Protein AF-A0A328D1A0-F1 (afdb_monomer)

Radius of gyration: 27.92 Å; Cα contacts (8 Å, |Δi|>4): 24; chains: 1; bounding box: 43×56×82 Å

Structure (mmCIF, N/CA/C/O backbone):
data_AF-A0A328D1A0-F1
#
_entry.id   AF-A0A328D1A0-F1
#
loop_
_atom_site.group_PDB
_atom_site.id
_atom_site.type_symbol
_atom_site.label_atom_id
_atom_site.label_alt_id
_atom_site.label_comp_id
_atom_site.label_asym_id
_atom_site.label_entity_id
_atom_site.label_seq_id
_atom_site.pdbx_PDB_ins_code
_atom_site.Cartn_x
_atom_site.Cartn_y
_atom_site.Cartn_z
_atom_site.occupancy
_atom_site.B_iso_or_equiv
_atom_site.auth_seq_id
_atom_site.auth_comp_id
_atom_site.auth_asym_id
_atom_site.auth_atom_id
_atom_site.pdbx_PDB_model_num
ATOM 1 N N . MET A 1 1 ? 23.869 -44.324 56.457 1.00 42.19 1 MET A N 1
ATOM 2 C CA . MET A 1 1 ? 23.072 -44.548 55.229 1.00 42.19 1 MET A CA 1
ATOM 3 C C . MET A 1 1 ? 22.438 -43.219 54.834 1.00 42.19 1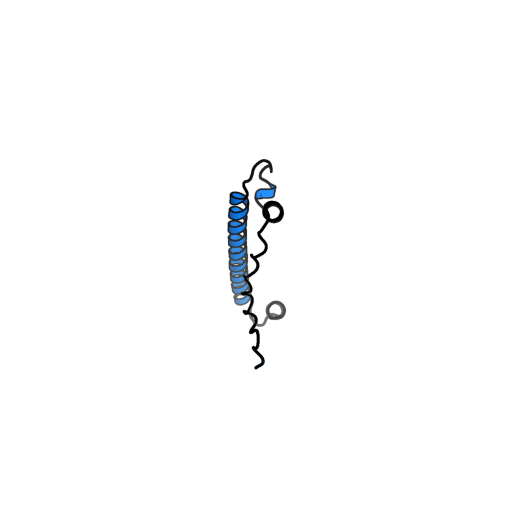 MET A C 1
ATOM 5 O O . MET A 1 1 ? 21.441 -42.829 55.425 1.00 42.19 1 MET A O 1
ATOM 9 N N . SER A 1 2 ? 23.072 -42.469 53.928 1.00 44.44 2 SER A N 1
ATOM 10 C CA . SER A 1 2 ? 22.619 -41.128 53.524 1.00 44.44 2 SER A CA 1
ATOM 11 C C . SER A 1 2 ? 21.607 -41.228 52.384 1.00 44.44 2 SER A C 1
ATOM 13 O O . SER A 1 2 ? 21.966 -41.555 51.256 1.00 44.44 2 SER A O 1
ATOM 15 N N . GLY A 1 3 ? 20.332 -40.973 52.682 1.00 48.62 3 GLY A N 1
ATOM 16 C CA . GLY A 1 3 ? 19.257 -40.931 51.689 1.00 48.62 3 GLY A CA 1
ATOM 17 C C . GLY A 1 3 ? 19.212 -39.582 50.970 1.00 48.62 3 GLY A C 1
ATOM 18 O O . GLY A 1 3 ? 18.789 -38.581 51.543 1.00 48.62 3 GLY A O 1
ATOM 19 N N . SER A 1 4 ? 19.649 -39.570 49.710 1.00 52.59 4 SER A N 1
ATOM 20 C CA . SER A 1 4 ? 19.624 -38.416 48.805 1.00 52.59 4 SER A CA 1
ATOM 21 C C . SER A 1 4 ? 18.185 -38.059 48.409 1.00 52.59 4 SER A C 1
ATOM 23 O O . SER A 1 4 ? 17.509 -38.821 47.714 1.00 52.59 4 SER A O 1
ATOM 25 N N . ARG A 1 5 ? 17.692 -36.897 48.856 1.00 58.28 5 ARG A N 1
ATOM 26 C CA . ARG A 1 5 ? 16.387 -36.357 48.442 1.00 58.28 5 ARG A CA 1
ATOM 27 C C . ARG A 1 5 ? 16.525 -35.735 47.053 1.00 58.28 5 ARG A C 1
ATOM 29 O O . ARG A 1 5 ? 16.876 -34.568 46.909 1.00 58.28 5 ARG A O 1
ATOM 36 N N . ARG A 1 6 ? 16.249 -36.532 46.021 1.00 59.16 6 ARG A N 1
ATOM 37 C CA . ARG A 1 6 ? 16.146 -36.082 44.628 1.00 59.16 6 ARG A CA 1
ATOM 38 C C . ARG A 1 6 ? 14.919 -35.169 44.485 1.00 59.16 6 ARG A C 1
ATOM 40 O O . ARG A 1 6 ? 13.786 -35.643 44.450 1.00 59.16 6 ARG A O 1
ATOM 47 N N . GLY A 1 7 ? 15.151 -33.856 44.446 1.00 55.34 7 GLY A N 1
ATOM 48 C CA . GLY A 1 7 ? 14.126 -32.856 44.147 1.00 55.34 7 GLY A CA 1
ATOM 49 C C . GLY A 1 7 ? 13.505 -33.106 42.771 1.00 55.34 7 GLY A C 1
ATOM 50 O O . GLY A 1 7 ? 14.216 -33.345 41.795 1.00 55.34 7 GLY A O 1
ATOM 51 N N . ARG A 1 8 ? 12.170 -33.100 42.705 1.00 62.62 8 ARG A N 1
ATOM 52 C CA . ARG A 1 8 ? 11.405 -33.231 41.456 1.00 62.62 8 ARG A CA 1
ATOM 53 C C . ARG A 1 8 ? 11.705 -32.018 40.563 1.00 62.62 8 ARG A C 1
ATOM 55 O O . ARG A 1 8 ? 11.663 -30.898 41.075 1.00 62.62 8 ARG A O 1
ATOM 62 N N . PRO A 1 9 ? 11.968 -32.196 39.258 1.00 57.59 9 PRO A N 1
ATOM 63 C CA . PRO A 1 9 ? 12.063 -31.065 38.351 1.00 57.59 9 PRO A CA 1
ATOM 64 C C . PRO A 1 9 ? 10.685 -30.405 38.280 1.00 57.59 9 PRO A C 1
ATOM 66 O O . PRO A 1 9 ? 9.694 -31.036 37.911 1.00 57.59 9 PRO A O 1
ATOM 69 N N . SER A 1 10 ? 10.625 -29.146 38.710 1.00 59.59 10 SER A N 1
ATOM 70 C CA . SER A 1 10 ? 9.441 -28.308 38.579 1.00 59.59 10 SER A CA 1
ATOM 71 C C . SER A 1 10 ? 9.118 -28.182 37.093 1.00 59.59 10 SER A C 1
ATOM 73 O O . SER A 1 10 ? 9.913 -27.636 36.326 1.00 59.59 10 SER A O 1
ATOM 75 N N . SER A 1 11 ? 7.987 -28.756 36.681 1.00 62.62 11 SER A N 1
ATOM 76 C CA . SER A 1 11 ? 7.448 -28.586 35.336 1.00 62.62 11 SER A CA 1
ATOM 77 C C . SER A 1 11 ? 7.223 -27.093 35.114 1.00 62.62 11 SER A C 1
ATOM 79 O O . SER A 1 11 ? 6.365 -26.476 35.747 1.00 62.62 11 SER A O 1
ATOM 81 N N . ARG A 1 12 ? 8.065 -26.488 34.272 1.00 66.25 12 ARG A N 1
ATOM 82 C CA . ARG A 1 12 ? 7.958 -25.083 33.890 1.00 66.25 12 ARG A CA 1
ATOM 83 C C . ARG A 1 12 ? 6.744 -24.965 32.976 1.00 66.25 12 ARG A C 1
ATOM 85 O O . ARG A 1 12 ? 6.852 -25.178 31.773 1.00 66.25 12 ARG A O 1
ATOM 92 N N . VAL A 1 13 ? 5.582 -24.688 33.564 1.00 72.56 13 VAL A N 1
ATOM 93 C CA . VAL A 1 13 ? 4.372 -24.358 32.808 1.00 72.56 13 VAL A CA 1
ATOM 94 C C . VAL A 1 13 ? 4.716 -23.158 31.915 1.00 72.56 13 VAL A C 1
ATOM 96 O O . VAL A 1 13 ? 5.218 -22.158 32.439 1.00 72.56 13 VAL A O 1
ATOM 99 N N . PRO A 1 14 ? 4.525 -23.242 30.585 1.00 65.50 14 PRO A N 1
ATOM 100 C CA . PRO A 1 14 ? 4.745 -22.108 29.702 1.00 65.50 14 PRO A CA 1
ATOM 101 C C . PRO A 1 14 ? 3.860 -20.954 30.165 1.00 65.50 14 PRO A C 1
ATOM 103 O O . PRO A 1 14 ? 2.648 -21.122 30.314 1.00 65.50 14 PRO A O 1
ATOM 106 N N . ALA A 1 15 ? 4.466 -19.800 30.441 1.00 71.56 15 ALA A N 1
ATOM 107 C CA . ALA A 1 15 ? 3.705 -18.605 30.763 1.00 71.56 15 ALA A CA 1
ATOM 108 C C . ALA A 1 15 ? 2.752 -18.301 29.591 1.00 71.56 15 ALA A C 1
ATOM 110 O O . ALA A 1 15 ? 3.180 -18.380 28.435 1.00 71.56 15 ALA A O 1
ATOM 111 N N . PRO A 1 16 ? 1.471 -17.988 29.854 1.00 70.75 16 PRO A N 1
ATOM 112 C CA . PRO A 1 16 ? 0.549 -17.614 28.794 1.00 70.75 16 PRO A CA 1
ATOM 113 C C . PRO A 1 16 ? 1.107 -16.393 28.060 1.00 70.75 16 PRO A C 1
ATOM 115 O O . PRO A 1 16 ? 1.545 -15.433 28.696 1.00 70.75 16 PRO A O 1
ATOM 118 N N . ALA A 1 17 ? 1.104 -16.447 26.724 1.00 69.81 17 ALA A N 1
ATOM 119 C CA . ALA A 1 17 ? 1.469 -15.309 25.889 1.00 69.81 17 ALA A CA 1
ATOM 120 C C . ALA A 1 17 ? 0.676 -14.065 26.337 1.00 69.81 17 ALA A C 1
ATOM 122 O O . ALA A 1 17 ? -0.482 -14.210 26.755 1.00 69.81 17 ALA A O 1
ATOM 123 N N . PRO A 1 18 ? 1.280 -12.863 26.287 1.00 71.25 18 PRO A N 1
ATOM 124 C CA . PRO A 1 18 ? 0.601 -11.642 26.692 1.00 71.25 18 PRO A CA 1
ATOM 125 C C . PRO A 1 18 ? -0.718 -11.540 25.927 1.00 71.25 18 PRO A C 1
ATOM 127 O O . PRO A 1 18 ? -0.747 -11.566 24.696 1.00 71.25 18 PRO A O 1
ATOM 130 N N . ARG A 1 19 ? -1.825 -11.516 26.673 1.00 79.31 19 ARG A N 1
ATOM 131 C CA . ARG A 1 19 ? -3.160 -11.425 26.088 1.00 79.31 19 ARG A CA 1
ATOM 132 C C . ARG A 1 19 ? -3.319 -10.015 25.538 1.00 79.31 19 ARG A C 1
ATOM 134 O O . ARG A 1 19 ? -3.147 -9.053 26.283 1.00 79.31 19 ARG A O 1
ATOM 141 N N . ILE A 1 20 ? -3.629 -9.913 24.249 1.00 83.88 20 ILE A N 1
ATOM 142 C CA . ILE A 1 20 ? -3.981 -8.641 23.616 1.00 83.88 20 ILE A CA 1
ATOM 143 C C . ILE A 1 20 ? -5.183 -8.070 24.376 1.00 83.88 20 ILE A C 1
ATOM 145 O O . ILE A 1 20 ? -6.162 -8.784 24.604 1.00 83.88 20 ILE A O 1
ATOM 149 N N . THR A 1 21 ? -5.083 -6.818 24.818 1.00 88.56 21 THR A N 1
ATOM 150 C CA . THR A 1 21 ? -6.163 -6.141 25.547 1.00 88.56 21 THR A CA 1
ATOM 151 C C . THR A 1 21 ? -7.111 -5.435 24.582 1.00 88.56 21 THR A C 1
ATOM 153 O O . THR A 1 21 ? -6.713 -5.055 23.482 1.00 88.56 21 THR A O 1
ATOM 156 N N . GLU A 1 22 ? -8.361 -5.218 24.997 1.00 88.44 22 GLU A N 1
ATOM 157 C CA . GLU A 1 22 ? -9.349 -4.481 24.191 1.00 88.44 22 GLU A CA 1
ATOM 158 C C . GLU A 1 22 ? -8.846 -3.072 23.829 1.00 88.44 22 GLU A C 1
ATOM 160 O O . GLU A 1 22 ? -8.992 -2.632 22.693 1.00 88.44 22 GLU A O 1
ATOM 165 N N . ASP A 1 23 ? -8.139 -2.408 24.750 1.00 89.62 23 ASP A N 1
ATOM 166 C CA . ASP A 1 23 ? -7.533 -1.094 24.504 1.00 89.62 23 ASP A CA 1
ATOM 167 C C . ASP A 1 23 ? -6.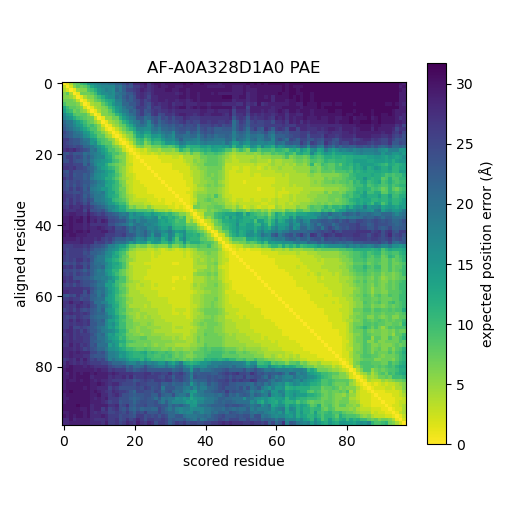476 -1.134 23.390 1.00 89.62 23 ASP A C 1
ATOM 169 O O . ASP A 1 23 ? -6.391 -0.218 22.572 1.00 89.62 23 ASP A O 1
ATOM 173 N N . GLN A 1 24 ? -5.682 -2.211 23.316 1.00 90.75 24 GLN A N 1
ATOM 174 C CA . GLN A 1 24 ? -4.706 -2.402 22.238 1.00 90.75 24 GLN A CA 1
ATOM 175 C C . GLN A 1 24 ? -5.398 -2.631 20.891 1.00 90.75 24 GLN A C 1
ATOM 177 O O . GLN A 1 24 ? -4.926 -2.134 19.867 1.00 90.75 24 GLN A O 1
ATOM 182 N N . VAL A 1 25 ? -6.526 -3.350 20.881 1.00 88.75 25 VAL A N 1
ATOM 183 C CA . VAL A 1 25 ? -7.344 -3.539 19.675 1.00 88.75 25 VAL A CA 1
ATOM 184 C C . VAL A 1 25 ? -7.939 -2.203 19.229 1.00 88.75 25 VAL A C 1
ATOM 186 O O . VAL A 1 25 ? -7.831 -1.853 18.053 1.00 88.75 25 VAL A O 1
ATOM 189 N N . ALA A 1 26 ? -8.500 -1.421 20.151 1.00 89.06 26 ALA A N 1
ATOM 190 C CA . ALA A 1 26 ? -9.075 -0.110 19.864 1.00 89.06 26 ALA A CA 1
ATOM 191 C C . ALA A 1 26 ? -8.030 0.892 19.339 1.00 89.06 26 ALA A C 1
ATOM 193 O O . ALA A 1 26 ? -8.288 1.599 18.358 1.00 89.06 26 ALA A O 1
ATOM 194 N N . ASP A 1 27 ? -6.831 0.928 19.929 1.00 91.19 27 ASP A N 1
ATOM 195 C CA . ASP A 1 27 ? -5.726 1.773 19.459 1.00 91.19 27 ASP A CA 1
ATOM 196 C C . ASP A 1 27 ? -5.245 1.354 18.060 1.00 91.19 27 ASP A C 1
ATOM 198 O O . ASP A 1 27 ? -5.045 2.201 17.183 1.00 91.19 27 ASP A O 1
ATOM 202 N N . LEU A 1 28 ? -5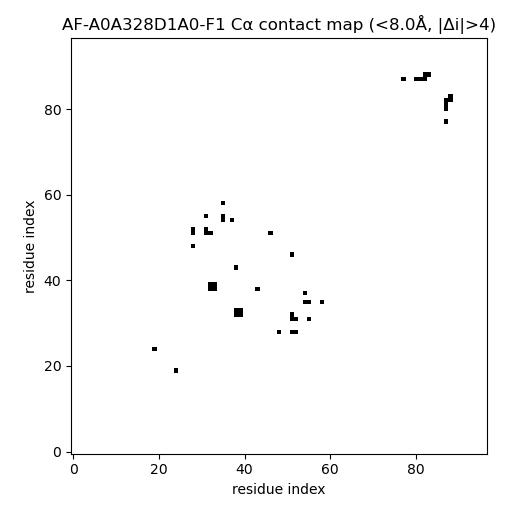.131 0.048 17.796 1.00 92.00 28 LEU A N 1
ATOM 203 C CA . LEU A 1 28 ? -4.778 -0.458 16.470 1.00 92.00 28 LEU A CA 1
ATOM 204 C C . LEU A 1 28 ? -5.826 -0.069 15.420 1.00 92.00 28 LEU A C 1
ATOM 206 O O . LEU A 1 28 ? -5.470 0.454 14.365 1.00 92.00 28 LEU A O 1
ATOM 210 N N . VAL A 1 29 ? -7.112 -0.266 15.711 1.00 89.81 29 VAL A N 1
ATOM 211 C CA . VAL A 1 29 ? -8.213 0.128 14.818 1.00 89.81 29 VAL A CA 1
ATOM 212 C C . VAL A 1 29 ? -8.172 1.635 14.547 1.00 89.81 29 VAL A C 1
ATOM 214 O O . VAL A 1 29 ? -8.284 2.051 13.395 1.00 89.81 29 VAL A O 1
ATOM 217 N N . SER A 1 30 ? -7.915 2.451 15.571 1.00 88.06 30 SER A N 1
ATOM 218 C CA . SER A 1 30 ? -7.787 3.911 15.444 1.00 88.06 30 SER A CA 1
ATOM 219 C C . SER A 1 30 ? -6.584 4.328 14.587 1.00 88.06 30 SER A C 1
ATOM 221 O O . SER A 1 30 ? -6.639 5.304 13.835 1.00 88.06 30 SER A O 1
ATOM 223 N N . LYS A 1 31 ? -5.467 3.597 14.669 1.00 91.62 31 LYS A N 1
ATOM 224 C CA . LYS A 1 31 ? -4.304 3.787 13.787 1.00 91.62 31 LYS A CA 1
ATOM 225 C C . LYS A 1 31 ? -4.637 3.429 12.341 1.00 91.62 31 LYS A C 1
ATOM 227 O O . LYS A 1 31 ? -4.343 4.223 11.452 1.00 91.62 31 LYS A O 1
ATOM 232 N N . LEU A 1 32 ? -5.293 2.294 12.108 1.00 91.56 32 LEU A N 1
ATOM 233 C CA . LEU A 1 32 ? -5.690 1.857 10.768 1.00 91.56 32 LEU A CA 1
ATOM 234 C C . LEU A 1 32 ? -6.670 2.831 10.106 1.00 91.56 32 LEU A C 1
ATOM 236 O O . LEU A 1 32 ? -6.475 3.199 8.952 1.00 91.56 32 LEU A O 1
ATOM 240 N N . GLN A 1 33 ? -7.665 3.333 10.842 1.00 87.62 33 GLN A N 1
ATOM 241 C CA . GLN A 1 33 ? -8.606 4.337 10.329 1.00 87.62 33 GLN A CA 1
ATOM 242 C C . GLN A 1 33 ? -7.905 5.593 9.796 1.00 87.62 33 GLN A C 1
ATOM 244 O O . GLN A 1 33 ? -8.309 6.122 8.762 1.00 87.62 33 GLN A O 1
ATOM 249 N N . ARG A 1 34 ? -6.833 6.055 10.458 1.00 85.88 34 ARG A N 1
ATOM 250 C CA . ARG A 1 34 ? -6.066 7.238 10.026 1.00 85.88 34 ARG A CA 1
ATOM 251 C C . ARG A 1 34 ? -5.305 7.031 8.718 1.00 85.88 34 ARG A C 1
ATOM 253 O O . ARG A 1 34 ? -5.042 8.010 8.025 1.00 85.88 34 ARG A O 1
ATOM 260 N N . LEU A 1 35 ? -4.946 5.789 8.402 1.00 88.00 35 LEU A N 1
ATOM 261 C CA . LEU A 1 35 ? -4.214 5.433 7.186 1.00 88.00 35 LEU A CA 1
ATOM 262 C C . LEU A 1 35 ? -5.137 5.214 5.983 1.00 88.00 35 LEU A C 1
ATOM 264 O O . LEU A 1 35 ? -4.657 5.176 4.854 1.00 88.00 35 LEU A O 1
ATOM 268 N N . LEU A 1 36 ? -6.449 5.082 6.205 1.00 86.38 36 LEU A N 1
ATOM 269 C CA . LEU A 1 36 ? -7.389 4.764 5.140 1.00 86.38 36 LEU A CA 1
ATOM 270 C C . LEU A 1 36 ? -7.931 6.023 4.451 1.00 86.38 36 LEU A C 1
ATOM 272 O O . LEU A 1 36 ? -8.614 6.831 5.092 1.00 86.38 36 LEU A O 1
ATOM 276 N N . PRO A 1 37 ? -7.731 6.170 3.128 1.00 76.88 37 PRO A N 1
ATOM 277 C CA . PRO A 1 37 ? -8.213 7.338 2.395 1.00 76.88 37 PRO A CA 1
ATOM 278 C C . PRO A 1 37 ? -9.746 7.423 2.371 1.00 76.88 37 PRO A C 1
ATOM 280 O O . PRO A 1 37 ? -10.302 8.517 2.329 1.00 76.88 37 PRO A O 1
ATOM 283 N N . HIS A 1 38 ? -10.447 6.286 2.437 1.00 63.28 38 HIS A N 1
ATOM 284 C CA . HIS A 1 38 ? -11.909 6.222 2.323 1.00 63.28 38 HIS A CA 1
ATOM 285 C C . HIS A 1 38 ? -12.648 6.478 3.646 1.00 63.28 38 HIS A C 1
ATOM 287 O O . HIS A 1 38 ? -13.766 6.991 3.633 1.00 63.28 38 HIS A O 1
ATOM 293 N N . ILE A 1 39 ? -12.022 6.191 4.795 1.00 61.25 39 ILE A N 1
ATOM 294 C CA . ILE A 1 39 ? -12.634 6.435 6.114 1.00 61.25 39 ILE A CA 1
ATOM 295 C C . ILE A 1 39 ? -12.547 7.917 6.498 1.00 61.25 39 ILE A C 1
ATOM 297 O O . ILE A 1 39 ? -13.426 8.418 7.189 1.00 61.25 39 ILE A O 1
ATOM 301 N N . ARG A 1 40 ? -11.565 8.660 5.971 1.00 58.25 40 ARG A N 1
ATOM 302 C CA . ARG A 1 40 ? -11.468 10.116 6.169 1.00 58.25 40 ARG A CA 1
ATOM 303 C C . ARG A 1 40 ? -12.689 10.902 5.669 1.00 58.25 40 ARG A C 1
ATOM 305 O O . ARG A 1 40 ? -12.994 11.938 6.249 1.00 58.25 40 ARG A O 1
ATOM 312 N N . ASN A 1 41 ? -13.387 10.420 4.635 1.00 55.41 41 ASN A N 1
ATOM 313 C CA . ASN A 1 41 ? -14.551 11.107 4.049 1.00 55.41 41 ASN A CA 1
ATOM 314 C C . ASN A 1 41 ? -15.905 10.591 4.561 1.00 55.41 41 ASN A C 1
ATOM 316 O O . ASN A 1 41 ? -16.908 11.302 4.478 1.00 55.41 41 ASN A O 1
ATOM 320 N N . ALA A 1 42 ? -15.958 9.368 5.091 1.00 56.75 42 ALA A N 1
ATOM 321 C CA . ALA A 1 42 ? -17.167 8.829 5.694 1.00 56.75 42 ALA A CA 1
ATOM 322 C C . ALA A 1 42 ? -17.284 9.370 7.124 1.00 56.75 42 ALA A C 1
ATOM 324 O O . ALA A 1 42 ? -16.501 8.995 7.991 1.00 56.75 42 ALA A O 1
ATOM 325 N N . ARG A 1 43 ? -18.244 10.277 7.356 1.00 54.94 43 ARG A N 1
ATOM 326 C CA . ARG A 1 43 ? -18.570 10.847 8.677 1.00 54.94 43 ARG A CA 1
ATOM 327 C C . ARG A 1 43 ? -18.422 9.787 9.778 1.00 54.94 43 ARG A C 1
ATOM 329 O O . ARG A 1 43 ? -19.123 8.777 9.780 1.00 54.94 43 ARG A O 1
ATOM 336 N N . SER A 1 44 ? -17.463 10.052 10.660 1.00 56.59 44 SER A N 1
ATOM 337 C CA . SER A 1 44 ? -16.749 9.151 11.575 1.00 56.59 44 SER A CA 1
ATOM 338 C C . SER A 1 44 ? -17.589 8.463 12.663 1.00 56.59 44 SER A C 1
ATOM 340 O O . SER A 1 44 ? -17.021 7.968 13.635 1.00 56.59 44 SER A O 1
ATOM 342 N N . ASP A 1 45 ? -18.916 8.421 12.565 1.00 56.41 45 ASP A N 1
ATOM 343 C CA . ASP A 1 45 ? -19.692 8.187 13.780 1.00 56.41 45 ASP A CA 1
ATOM 344 C C . ASP A 1 45 ? -19.893 6.720 14.157 1.00 56.41 45 ASP A C 1
ATOM 346 O O . ASP A 1 45 ? -20.008 6.470 15.351 1.00 56.41 45 ASP A O 1
ATOM 350 N N . ARG A 1 46 ? -19.878 5.727 13.245 1.00 64.75 46 ARG A N 1
ATOM 351 C CA . ARG A 1 46 ? -20.032 4.293 13.627 1.00 64.75 46 ARG A CA 1
ATOM 352 C C . ARG A 1 46 ? -19.450 3.281 12.626 1.00 64.75 46 ARG A C 1
ATOM 354 O O . ARG A 1 46 ? -20.170 2.412 12.137 1.00 64.75 46 ARG A O 1
ATOM 361 N N . VAL A 1 47 ? -18.157 3.350 12.305 1.00 75.50 47 VAL A N 1
ATOM 362 C CA . VAL A 1 47 ? -17.509 2.282 11.511 1.00 75.50 47 VAL A CA 1
ATOM 363 C C . VAL A 1 47 ? -17.026 1.172 12.448 1.00 75.50 47 VAL A C 1
ATOM 365 O O . VAL A 1 47 ? -16.211 1.421 13.331 1.00 75.50 47 VAL A O 1
ATOM 368 N N . SER A 1 48 ? -17.523 -0.055 12.270 1.00 88.12 48 SER A N 1
ATOM 369 C CA . SER A 1 48 ? -17.106 -1.203 13.089 1.00 88.12 48 SER A CA 1
ATOM 370 C C . SER A 1 48 ? -15.639 -1.576 12.846 1.00 88.12 48 SER A C 1
ATOM 372 O O . SER A 1 48 ? -15.123 -1.406 11.740 1.00 88.12 48 SER A O 1
ATOM 374 N N . ALA A 1 49 ? -14.974 -2.161 13.849 1.00 87.19 49 ALA A N 1
ATOM 375 C CA . ALA A 1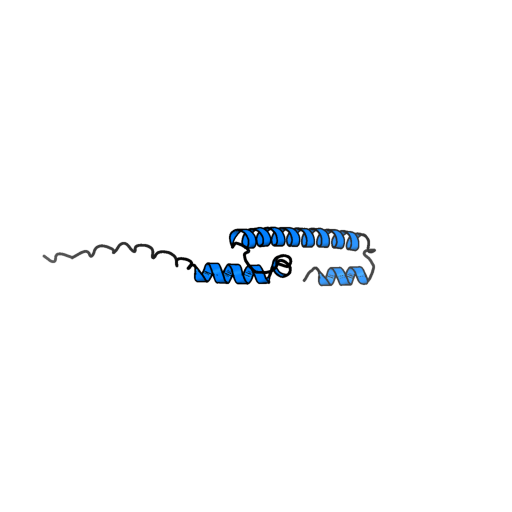 49 ? -13.597 -2.650 13.713 1.00 87.19 49 ALA A CA 1
ATOM 376 C C . ALA A 1 49 ? -13.439 -3.629 12.534 1.00 87.19 49 ALA A C 1
ATOM 378 O O . ALA A 1 49 ? -12.491 -3.523 11.761 1.00 87.19 49 ALA A O 1
ATOM 379 N N . ALA A 1 50 ? -14.417 -4.518 12.329 1.00 89.50 50 ALA A N 1
ATOM 380 C CA . ALA A 1 50 ? -14.436 -5.436 11.191 1.00 89.50 50 ALA A CA 1
ATOM 381 C C . ALA A 1 50 ? -14.439 -4.698 9.841 1.00 89.50 50 ALA A C 1
ATOM 383 O O . ALA A 1 50 ? -13.718 -5.086 8.923 1.00 89.50 50 ALA A O 1
ATOM 384 N N . LYS A 1 51 ? -15.198 -3.600 9.727 1.00 88.44 51 LYS A N 1
ATOM 385 C CA . LYS A 1 51 ? -15.226 -2.780 8.512 1.00 88.44 51 LYS A CA 1
ATOM 386 C C . LYS A 1 51 ? -13.905 -2.043 8.301 1.00 88.44 51 LYS A C 1
ATOM 388 O O . LYS A 1 51 ? -13.415 -2.025 7.179 1.00 88.44 51 LYS A O 1
ATOM 393 N N . VAL A 1 52 ? -13.291 -1.503 9.358 1.00 89.94 52 VAL A N 1
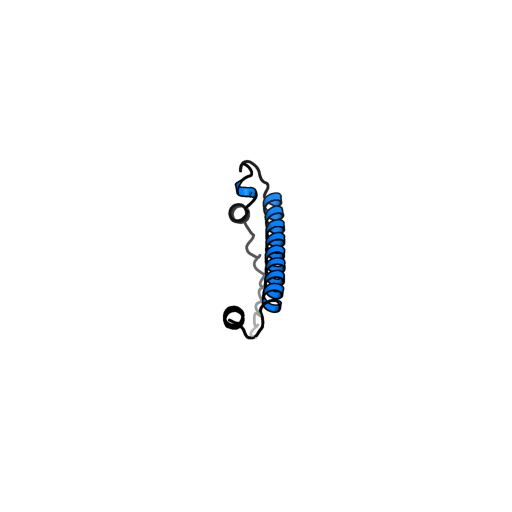ATOM 394 C CA . VAL A 1 52 ? -11.952 -0.887 9.276 1.00 89.94 52 VAL A CA 1
ATOM 395 C C . VAL A 1 52 ? -10.921 -1.890 8.766 1.00 89.94 52 VAL A C 1
ATOM 397 O O . VAL A 1 52 ? -10.159 -1.575 7.855 1.00 89.94 52 VAL A O 1
ATOM 400 N N . LEU A 1 53 ? -10.909 -3.106 9.314 1.00 91.69 53 LEU A N 1
ATOM 401 C CA . LEU A 1 53 ? -9.992 -4.161 8.885 1.00 91.69 53 LEU A CA 1
ATOM 402 C C . LEU A 1 53 ? -10.237 -4.559 7.425 1.00 91.69 53 LEU A C 1
ATOM 404 O O . LEU A 1 53 ? -9.286 -4.685 6.659 1.00 91.69 53 LEU A O 1
ATOM 408 N N . GLN A 1 54 ? -11.500 -4.694 7.013 1.00 92.25 54 GLN A N 1
ATOM 409 C CA . GLN A 1 54 ? -11.850 -4.994 5.625 1.00 92.25 54 GLN A CA 1
ATOM 410 C C . GLN A 1 54 ? -11.355 -3.907 4.663 1.00 92.25 54 GLN A C 1
ATOM 412 O O . GLN A 1 54 ? -10.718 -4.226 3.660 1.00 92.25 54 GLN A O 1
ATOM 417 N N . GLU A 1 55 ? -11.617 -2.634 4.967 1.00 91.50 55 GLU A N 1
ATOM 418 C CA . GLU A 1 55 ? -11.132 -1.510 4.160 1.00 91.50 55 GLU A CA 1
ATOM 419 C C . GLU A 1 55 ? -9.602 -1.457 4.142 1.00 91.50 55 GLU A C 1
ATOM 421 O O . GLU A 1 55 ? -9.016 -1.220 3.091 1.00 91.50 55 GLU A O 1
ATOM 426 N N . THR A 1 56 ? -8.946 -1.769 5.264 1.00 92.75 56 THR A N 1
ATOM 427 C CA . THR A 1 56 ? -7.480 -1.873 5.339 1.00 92.75 56 THR A CA 1
ATOM 428 C C . THR A 1 56 ? -6.954 -2.922 4.367 1.00 92.75 56 THR A C 1
ATOM 430 O O . THR A 1 56 ? -6.083 -2.627 3.553 1.00 92.75 56 THR A O 1
ATOM 433 N N . CYS A 1 57 ? -7.510 -4.135 4.395 1.00 94.75 57 CYS A N 1
ATOM 434 C CA . CYS A 1 57 ? -7.115 -5.208 3.484 1.00 94.75 57 CYS A CA 1
ATOM 435 C C . CYS A 1 57 ? -7.380 -4.852 2.015 1.00 94.75 57 CYS A C 1
ATOM 437 O O . CYS A 1 57 ? -6.588 -5.199 1.139 1.00 94.75 57 CYS A O 1
ATOM 439 N N . ASN A 1 58 ? -8.488 -4.165 1.733 1.00 94.62 58 ASN A N 1
ATOM 440 C CA . ASN A 1 58 ? -8.804 -3.703 0.386 1.00 94.62 58 ASN A CA 1
ATOM 441 C C . ASN A 1 58 ? -7.813 -2.646 -0.099 1.00 94.62 58 ASN A C 1
ATOM 443 O O . ASN A 1 58 ? -7.355 -2.743 -1.234 1.00 94.62 58 ASN A O 1
ATOM 447 N N . TYR A 1 59 ? -7.449 -1.696 0.760 1.00 94.50 59 TYR A N 1
ATOM 448 C CA . TYR A 1 59 ? -6.492 -0.647 0.433 1.00 94.50 59 TYR A CA 1
ATOM 449 C C . TYR A 1 59 ? -5.079 -1.199 0.228 1.00 94.50 59 TYR A C 1
ATOM 451 O O . TYR A 1 59 ? -4.418 -0.850 -0.738 1.00 94.50 59 TYR A O 1
ATOM 459 N N . ILE A 1 60 ? -4.636 -2.146 1.060 1.00 95.44 60 ILE A N 1
ATOM 460 C CA . ILE A 1 60 ? -3.370 -2.858 0.826 1.00 95.44 60 ILE A CA 1
ATOM 461 C C . ILE A 1 60 ? -3.390 -3.533 -0.552 1.00 95.44 60 ILE A C 1
ATOM 463 O O . ILE A 1 60 ? -2.435 -3.422 -1.314 1.00 95.44 60 ILE A O 1
ATOM 467 N N . ARG A 1 61 ? -4.498 -4.194 -0.912 1.00 96.56 61 ARG A N 1
ATOM 468 C CA . ARG A 1 61 ? -4.633 -4.843 -2.222 1.00 96.56 61 ARG A CA 1
ATOM 469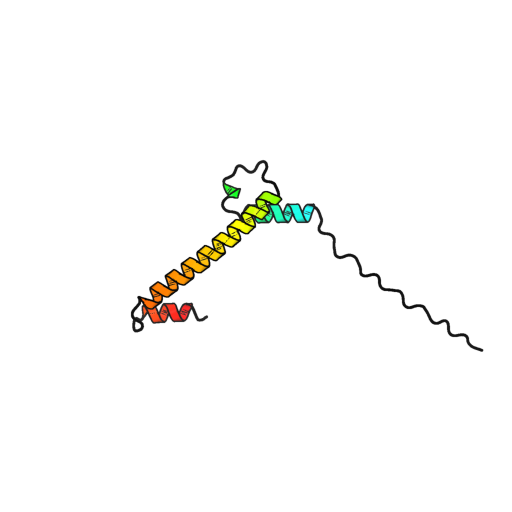 C C . ARG A 1 61 ? -4.637 -3.842 -3.380 1.00 96.56 61 ARG A C 1
ATOM 471 O O . ARG A 1 61 ? -4.098 -4.172 -4.431 1.00 96.56 61 ARG A O 1
ATOM 478 N N . SER A 1 62 ? -5.244 -2.663 -3.221 1.00 95.75 62 SER A N 1
ATOM 479 C CA . SER A 1 62 ? -5.198 -1.624 -4.257 1.00 95.75 62 SER A CA 1
ATOM 480 C C . SER A 1 62 ? -3.791 -1.059 -4.404 1.00 95.75 62 SER A C 1
ATOM 482 O O . SER A 1 62 ? -3.312 -0.980 -5.524 1.00 95.75 62 SER A O 1
ATOM 484 N N . LEU A 1 63 ? -3.096 -0.788 -3.296 1.00 96.44 63 LEU A N 1
ATOM 485 C CA . LEU A 1 63 ? -1.711 -0.322 -3.315 1.00 96.44 63 LEU A CA 1
ATOM 486 C C . LEU A 1 63 ? -0.777 -1.316 -4.008 1.00 96.44 63 LEU A C 1
ATOM 488 O O . LEU A 1 63 ? 0.036 -0.900 -4.821 1.00 96.44 63 LEU A O 1
ATOM 492 N N . HIS A 1 64 ? -0.907 -2.619 -3.736 1.00 97.00 64 HIS A N 1
ATOM 493 C CA . HIS A 1 64 ? -0.124 -3.630 -4.454 1.00 97.00 64 HIS A CA 1
ATOM 494 C C . HIS A 1 64 ? -0.376 -3.582 -5.963 1.00 97.00 64 HIS A C 1
ATOM 496 O O . HIS A 1 64 ? 0.580 -3.556 -6.724 1.00 97.00 64 HIS A O 1
ATOM 502 N N . ARG A 1 65 ? -1.642 -3.482 -6.389 1.00 97.56 65 ARG A N 1
ATOM 503 C CA . ARG A 1 65 ? -1.980 -3.348 -7.815 1.00 97.56 65 ARG A CA 1
ATOM 504 C C . ARG A 1 65 ? -1.421 -2.070 -8.426 1.00 97.56 65 ARG A C 1
ATOM 506 O O . ARG A 1 65 ? -0.884 -2.121 -9.516 1.00 97.56 65 ARG A O 1
ATOM 513 N N . GLU A 1 66 ? -1.522 -0.942 -7.728 1.00 96.81 66 GLU A N 1
ATOM 514 C CA . GLU A 1 66 ? -0.959 0.326 -8.198 1.00 96.81 66 GLU A CA 1
ATOM 515 C C . GLU A 1 66 ? 0.562 0.233 -8.354 1.00 96.81 66 GLU A C 1
ATOM 517 O O . GLU A 1 66 ? 1.104 0.732 -9.335 1.00 96.81 66 GLU A O 1
ATOM 522 N N . VAL A 1 67 ? 1.253 -0.429 -7.420 1.00 97.06 67 VAL A N 1
ATOM 523 C CA . VAL A 1 67 ? 2.695 -0.686 -7.519 1.00 97.06 67 VAL A CA 1
ATOM 524 C C . VAL A 1 67 ? 3.012 -1.587 -8.712 1.00 97.06 67 VAL A C 1
ATOM 526 O O . VAL A 1 67 ? 3.925 -1.254 -9.467 1.00 97.06 67 VAL A O 1
ATOM 529 N N . ASP A 1 68 ? 2.270 -2.676 -8.908 1.00 96.50 68 ASP A N 1
ATOM 530 C CA . ASP A 1 68 ? 2.455 -3.592 -10.041 1.00 96.50 68 ASP A CA 1
ATOM 531 C C . ASP A 1 68 ? 2.217 -2.858 -11.377 1.00 96.50 68 ASP A C 1
ATOM 533 O O . ASP A 1 68 ? 3.098 -2.827 -12.234 1.00 96.50 68 ASP A O 1
ATOM 537 N N . ASP A 1 69 ? 1.094 -2.147 -11.513 1.00 96.69 69 ASP A N 1
ATOM 538 C CA . ASP A 1 69 ? 0.733 -1.380 -12.712 1.00 96.69 69 ASP A CA 1
ATOM 539 C C . ASP A 1 69 ? 1.758 -0.274 -13.021 1.00 96.69 69 ASP A C 1
ATOM 541 O O . ASP A 1 69 ? 2.106 -0.026 -14.180 1.00 96.69 69 ASP A O 1
ATOM 545 N N . LEU A 1 70 ? 2.251 0.431 -11.996 1.00 96.25 70 LEU A N 1
ATOM 546 C CA . LEU A 1 70 ? 3.290 1.450 -12.164 1.00 96.25 70 LEU A CA 1
ATOM 547 C C . LEU A 1 70 ? 4.625 0.825 -12.568 1.00 96.25 70 LEU A C 1
ATOM 549 O O . LEU A 1 70 ? 5.326 1.406 -13.399 1.00 96.25 70 LEU A O 1
ATOM 553 N N . SER A 1 71 ? 4.958 -0.342 -12.017 1.00 92.56 71 SER A N 1
ATOM 554 C CA . SER A 1 71 ? 6.174 -1.083 -12.357 1.00 92.56 71 SER A CA 1
ATOM 555 C C . SER A 1 71 ? 6.143 -1.546 -13.812 1.00 92.56 71 SER A C 1
ATOM 557 O O . SER A 1 71 ? 7.109 -1.321 -14.541 1.00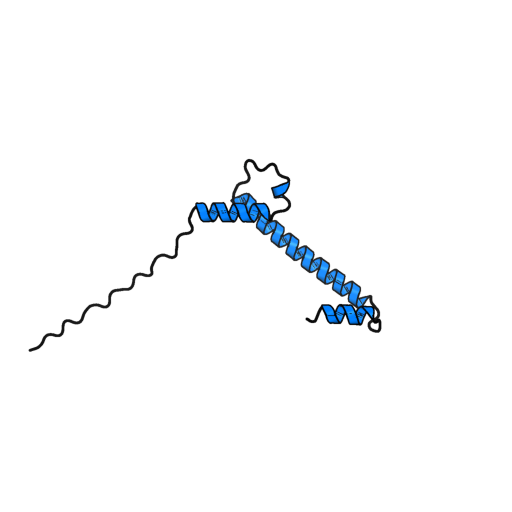 92.56 71 SER A O 1
ATOM 559 N N . ASP A 1 72 ? 5.012 -2.077 -14.277 1.00 93.44 72 ASP A N 1
ATOM 560 C CA . ASP A 1 72 ? 4.821 -2.493 -15.669 1.00 93.44 72 ASP A CA 1
ATOM 561 C C . ASP A 1 72 ? 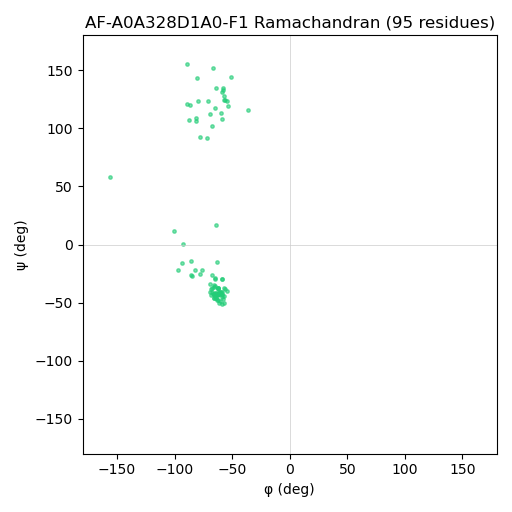4.891 -1.305 -16.635 1.00 93.44 72 ASP A C 1
ATOM 563 O O . ASP A 1 72 ? 5.595 -1.353 -17.647 1.00 93.44 72 ASP A O 1
ATOM 567 N N . ARG A 1 73 ? 4.213 -0.195 -16.314 1.00 91.06 73 ARG A N 1
ATOM 568 C CA . ARG A 1 73 ? 4.273 1.033 -17.128 1.00 91.06 73 ARG A CA 1
ATOM 569 C C . ARG A 1 73 ? 5.685 1.605 -17.186 1.00 91.06 73 ARG A C 1
ATOM 571 O O . ARG A 1 73 ? 6.092 2.100 -18.235 1.00 91.06 73 ARG A O 1
ATOM 578 N N . LEU A 1 74 ? 6.431 1.545 -16.085 1.00 86.75 74 LEU A N 1
ATOM 579 C CA . LEU A 1 74 ? 7.831 1.955 -16.058 1.00 86.75 74 LEU A CA 1
ATOM 580 C C . LEU A 1 74 ? 8.696 1.034 -16.926 1.00 86.75 74 LEU A C 1
ATOM 582 O O . LEU A 1 74 ? 9.524 1.539 -17.682 1.00 86.75 74 LEU A O 1
ATOM 586 N N . GLY A 1 75 ? 8.475 -0.283 -16.872 1.00 83.81 75 GLY A N 1
ATOM 587 C CA . GLY A 1 75 ? 9.137 -1.259 -17.740 1.00 83.81 75 GLY A CA 1
ATOM 588 C C . GLY A 1 75 ? 8.916 -0.955 -19.223 1.00 83.81 75 GLY A C 1
ATOM 589 O O . GLY A 1 75 ? 9.879 -0.803 -19.969 1.00 83.81 75 GLY A O 1
ATOM 590 N N . GLN A 1 76 ? 7.663 -0.735 -19.628 1.00 85.31 76 GLN A N 1
ATOM 591 C CA . GLN A 1 76 ? 7.315 -0.364 -21.007 1.00 85.31 76 GLN A CA 1
ATOM 592 C C . GLN A 1 76 ? 7.959 0.958 -21.441 1.00 85.31 76 GLN A C 1
ATOM 594 O O . GLN A 1 76 ? 8.464 1.073 -22.558 1.00 85.31 76 GLN A O 1
ATOM 599 N N . LEU A 1 77 ? 7.966 1.968 -20.563 1.00 82.31 77 LEU A N 1
ATOM 600 C CA . LEU A 1 77 ? 8.632 3.238 -20.851 1.00 82.31 77 LEU A CA 1
ATOM 601 C C . LEU A 1 77 ? 10.134 3.034 -21.057 1.00 82.31 77 LEU A C 1
ATOM 603 O O . LEU A 1 77 ? 10.688 3.585 -22.002 1.00 82.31 77 LEU A O 1
ATOM 607 N N . LEU A 1 78 ? 10.781 2.212 -20.233 1.00 78.88 78 LEU A N 1
ATOM 608 C CA . LEU A 1 78 ? 12.201 1.895 -20.366 1.00 78.88 78 LEU A CA 1
ATOM 609 C C . LEU A 1 78 ? 12.537 1.118 -21.640 1.00 78.88 78 LEU A C 1
ATOM 611 O O . LEU A 1 78 ? 13.597 1.357 -22.209 1.00 78.88 78 LEU A O 1
ATOM 615 N N . GLU A 1 79 ? 11.657 0.228 -22.095 1.00 78.19 79 GLU A N 1
ATOM 616 C CA . GLU A 1 79 ? 11.802 -0.468 -23.380 1.00 78.19 79 GLU A CA 1
ATOM 617 C C . GLU A 1 79 ? 11.609 0.474 -24.575 1.00 78.19 79 GLU A C 1
ATOM 619 O O . GLU A 1 79 ? 12.260 0.312 -25.604 1.00 78.19 79 GLU A O 1
ATOM 624 N N . SER A 1 80 ? 10.729 1.472 -24.442 1.00 74.06 80 SER A N 1
ATOM 625 C CA . SER A 1 80 ? 10.473 2.465 -25.493 1.00 74.06 80 SER A CA 1
ATOM 626 C C . SER A 1 80 ? 11.569 3.525 -25.626 1.00 74.06 80 SER A C 1
ATOM 628 O O . SER A 1 80 ? 11.675 4.172 -26.669 1.00 74.06 80 SER A O 1
ATOM 630 N N . ILE A 1 81 ? 12.366 3.734 -24.574 1.00 74.06 81 ILE A N 1
ATOM 631 C CA . ILE A 1 81 ? 13.494 4.659 -24.610 1.00 74.06 81 ILE A CA 1
ATOM 632 C C . ILE A 1 81 ? 14.659 3.955 -25.303 1.00 74.06 81 ILE A C 1
ATOM 634 O O . ILE A 1 81 ? 15.121 2.906 -24.858 1.00 74.06 81 ILE A O 1
ATOM 638 N N . ASP A 1 82 ? 15.169 4.577 -26.365 1.00 68.31 82 ASP A N 1
ATOM 639 C CA . ASP A 1 82 ? 16.346 4.090 -27.075 1.00 68.31 82 ASP A CA 1
ATOM 640 C C . ASP A 1 82 ? 17.514 3.919 -26.086 1.00 68.31 82 ASP A C 1
ATOM 642 O O . ASP A 1 82 ? 17.865 4.843 -25.333 1.00 68.31 82 ASP A O 1
ATOM 646 N N . ALA A 1 83 ? 18.058 2.701 -26.024 1.00 64.38 83 ALA A N 1
ATOM 647 C CA . ALA A 1 83 ? 18.928 2.236 -24.941 1.00 64.38 83 ALA A CA 1
ATOM 648 C C . ALA A 1 83 ? 20.243 3.027 -24.826 1.00 64.38 83 ALA A C 1
ATOM 650 O O . ALA A 1 83 ? 20.899 2.957 -23.783 1.00 64.38 83 ALA A O 1
ATOM 651 N N . ASP A 1 84 ? 20.574 3.786 -25.872 1.00 66.12 84 ASP A N 1
ATOM 652 C CA . ASP A 1 84 ? 21.777 4.602 -26.018 1.00 66.12 84 ASP A CA 1
ATOM 653 C C . ASP A 1 84 ? 21.593 6.060 -25.552 1.00 66.12 84 ASP A C 1
ATOM 655 O O . ASP A 1 84 ? 22.525 6.865 -25.601 1.00 66.12 84 ASP A O 1
ATOM 659 N N . THR A 1 85 ? 20.403 6.435 -25.072 1.00 74.81 85 THR A N 1
ATOM 660 C CA . THR A 1 85 ? 20.149 7.797 -24.578 1.00 74.81 85 THR A CA 1
ATOM 661 C C . THR A 1 85 ? 20.658 8.004 -23.149 1.00 74.81 85 THR A C 1
ATOM 663 O O . THR A 1 85 ? 20.537 7.147 -22.269 1.00 74.81 85 THR A O 1
ATOM 666 N N . ALA A 1 86 ? 21.176 9.205 -22.872 1.00 75.75 86 ALA A N 1
ATOM 667 C CA . ALA A 1 86 ? 21.641 9.589 -21.536 1.00 75.75 86 ALA A CA 1
ATOM 668 C C . ALA A 1 86 ? 20.526 9.508 -20.470 1.00 75.75 86 ALA A C 1
ATOM 670 O O . ALA A 1 86 ? 20.795 9.219 -19.303 1.00 75.75 86 ALA A O 1
ATOM 671 N N . GLN A 1 87 ? 19.266 9.719 -20.869 1.00 69.25 87 GLN A N 1
ATOM 672 C CA . GLN A 1 87 ? 18.097 9.571 -20.004 1.00 69.25 87 GLN A CA 1
ATOM 673 C C . GLN A 1 87 ? 17.871 8.112 -19.575 1.00 69.25 87 GLN A C 1
ATOM 675 O O . GLN A 1 87 ? 17.626 7.873 -18.392 1.00 69.25 87 GLN A O 1
ATOM 680 N N . ALA A 1 88 ? 18.006 7.136 -20.484 1.00 72.19 88 ALA A N 1
ATOM 681 C CA . ALA A 1 88 ? 17.903 5.715 -20.137 1.00 72.19 88 ALA A CA 1
ATOM 682 C C . ALA A 1 88 ? 18.978 5.296 -19.126 1.00 72.19 88 ALA A C 1
ATOM 684 O O . ALA A 1 88 ? 18.686 4.589 -18.159 1.00 72.19 88 ALA A O 1
ATOM 685 N N . ALA A 1 89 ? 20.214 5.764 -19.319 1.00 72.62 89 ALA A N 1
ATOM 686 C CA . ALA A 1 89 ? 21.326 5.480 -18.415 1.00 72.62 89 ALA A CA 1
ATOM 687 C C . ALA A 1 89 ? 21.076 6.026 -16.996 1.00 72.62 89 ALA A C 1
ATOM 689 O O . ALA A 1 89 ? 21.309 5.319 -16.014 1.00 72.62 89 ALA A O 1
ATOM 690 N N . LEU A 1 90 ? 20.537 7.246 -16.881 1.00 79.19 90 LEU A N 1
ATOM 691 C CA . LEU A 1 90 ? 20.163 7.840 -15.595 1.00 79.19 90 LEU A CA 1
ATOM 692 C C . LEU A 1 90 ? 19.055 7.053 -14.889 1.00 79.19 90 LEU A C 1
ATOM 694 O O . LEU A 1 90 ? 19.207 6.736 -13.711 1.00 79.19 90 LEU A O 1
ATOM 698 N N . ILE A 1 91 ? 17.974 6.686 -15.583 1.00 74.88 91 ILE A N 1
ATOM 699 C CA . ILE A 1 91 ? 16.877 5.934 -14.953 1.00 74.88 91 ILE A CA 1
ATOM 700 C C . ILE A 1 91 ? 17.364 4.549 -14.492 1.00 74.88 91 ILE A C 1
ATOM 702 O O . ILE A 1 91 ? 17.073 4.154 -13.366 1.00 74.88 91 ILE A O 1
ATOM 706 N N . ARG A 1 92 ? 18.186 3.846 -15.290 1.00 71.75 92 ARG A N 1
ATOM 707 C CA . ARG A 1 92 ? 18.818 2.577 -14.871 1.00 71.75 92 ARG A CA 1
ATOM 708 C C . ARG A 1 92 ? 19.684 2.751 -13.619 1.00 71.75 92 ARG A C 1
ATOM 710 O O . ARG A 1 92 ? 19.625 1.912 -12.729 1.00 71.75 92 ARG A O 1
ATOM 717 N N . SER A 1 93 ? 20.445 3.845 -13.517 1.00 73.31 93 SER A N 1
ATOM 718 C CA . SER A 1 93 ? 21.294 4.112 -12.345 1.00 73.31 93 SER A CA 1
ATOM 719 C C . SER A 1 93 ? 20.506 4.337 -11.048 1.00 73.31 93 SER A C 1
ATOM 721 O O . SER A 1 93 ? 20.997 3.995 -9.978 1.00 73.31 93 SER A O 1
ATOM 723 N N . LEU A 1 94 ? 19.279 4.859 -11.145 1.00 76.75 94 LEU A N 1
ATOM 724 C CA . LEU A 1 94 ? 18.403 5.107 -9.996 1.00 76.75 94 LEU A CA 1
ATOM 725 C C . LEU A 1 94 ? 17.642 3.852 -9.536 1.00 76.75 94 LEU A C 1
ATOM 727 O O . LEU A 1 94 ? 17.199 3.807 -8.395 1.00 76.75 94 LEU A O 1
ATOM 731 N N . LEU A 1 95 ? 17.474 2.853 -10.410 1.00 69.69 95 LEU A N 1
ATOM 732 C CA . LEU A 1 95 ? 16.706 1.631 -10.125 1.00 69.69 95 LEU A CA 1
ATOM 733 C C . LEU A 1 95 ? 17.558 0.459 -9.609 1.00 69.69 95 LEU A C 1
ATOM 735 O O . LEU A 1 95 ? 16.998 -0.503 -9.094 1.00 69.69 95 LEU A O 1
ATOM 739 N N . ILE A 1 96 ? 18.886 0.508 -9.769 1.00 64.88 96 ILE A N 1
ATOM 740 C CA . ILE A 1 96 ? 19.818 -0.581 -9.399 1.00 64.88 96 ILE A CA 1
ATOM 741 C C . ILE A 1 96 ? 20.512 -0.306 -8.036 1.00 64.88 96 ILE A C 1
ATOM 743 O O . ILE A 1 96 ? 21.466 -0.990 -7.671 1.00 64.88 96 ILE A O 1
ATOM 747 N N . GLN A 1 97 ? 20.050 0.687 -7.265 1.00 48.09 97 GLN A N 1
ATOM 748 C CA . GLN A 1 97 ? 20.482 0.915 -5.872 1.00 48.09 97 GLN A CA 1
AT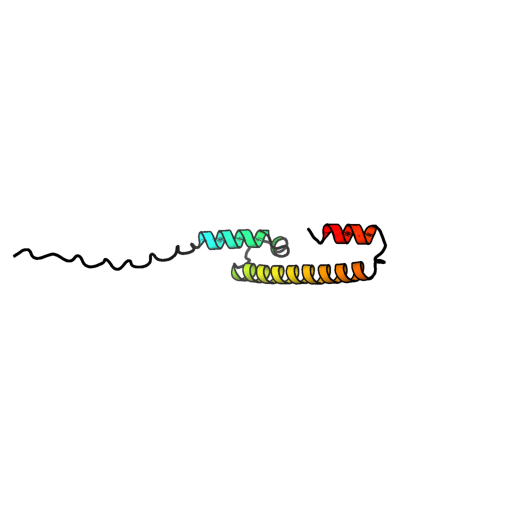OM 749 C C . GLN A 1 97 ? 19.635 0.124 -4.877 1.00 48.09 97 GLN A C 1
ATOM 751 O O . GLN A 1 97 ? 20.236 -0.390 -3.907 1.00 48.09 97 GLN A O 1
#

InterPro domains:
  IPR011598 Myc-type, basic helix-loop-helix (bHLH) domain [PS50888] (9-63)
  IPR036638 Helix-loop-helix DNA-binding domain superfamily [G3DSA:4.10.280.10] (19-92)
  IPR036638 Helix-loop-helix DNA-binding domain superfamily [SSF47459] (23-83)
  IPR044293 Transcription factor PRE [PF23174] (21-95)
  IPR044293 Transcription factor PRE [PTHR46446] (4-95)

pLDDT: mean 77.95, std 14.76, range [42.19, 97.56]

Foldseek 3Di:
DDDDDDDDPDDPDPDPDPDQDPVNLVVVLVVLCVVQPVSVPPPPDDDDSVNSVVSSVVVVVVVVVVVVVVVVVVVVVLVVPDCPDPVNVVVVVVPVD

Sequence (97 aa):
MSGSRRGRPSSRVPAPAPRITEDQVADLVSKLQRLLPHIRNARSDRVSAAKVLQETCNYIRSLHREVDDLSDRLGQLLESIDADTAQAALIRSLLIQ

Solvent-accessible surface area (backbone atoms only — not comparable to full-atom values): 6191 Å² total; per-residue (Å²): 137,88,83,81,83,79,77,76,82,77,79,78,72,77,75,78,73,86,75,86,46,71,68,57,52,52,52,48,48,56,52,52,46,74,73,36,80,70,52,74,73,47,81,84,81,82,79,50,66,69,55,50,52,50,53,48,56,49,49,54,54,48,50,52,48,52,51,51,54,50,50,51,53,48,49,53,50,57,69,70,41,61,80,87,38,74,66,47,52,51,54,53,62,69,72,76,115

Nearest PDB structures (foldseek):
  4v78-assembly1_AO  TM=4.115E-01  e=4.160E+00  Escherichia coli K-12
  3erm-assembly2_C-2  TM=3.640E-01  e=4.160E+00  Pseudomonas syringae pv. tomato
  2ld7-assembly1_A  TM=3.290E-01  e=3.209E+00  Mus musculus

Secondary structure (DSSP, 8-state):
------PPP---PPPPPPPPPHHHHHHHHHHHHHH-TTTTTS-TT---HHHHHHHHHHHHHHHHHHHHHHHHHHHHHHHHS-TTSHHHHHHHHHH--

Organism: NCBI:txid267555

Mean predicted aligned error: 13.7 Å